Protein AF-A0A9P8LG35-F1 (afdb_monomer_lite)

InterPro domains:
  IPR000961 AGC-kinase, C-terminal [PS51285] (15-62)

pLDDT: mean 86.36, std 14.53, range [46.47, 98.0]

Radius of gyration: 21.19 Å; chains: 1; bounding box: 48×19×49 Å

Foldseek 3Di:
DQDDPNVVCPDPVNPVDPPVCVVVVVDDDPDDDDDPDPPDCPVDDDDDDVVPPPPDDPPPPD

Sequence (62 aa):
MAGGAAQIKAHPFFSGIDWDALSRCAKPGPIVPNLRHPGDARYFGSYEDPMDGPEYTDEEFD

Secondary structure (DSSP, 8-state):
---SHHHHHTSGGGTT--HHHHHTT-S--SS----SSTT--TTSPP---TTTS----GGGG-

Organism: NCBI:txid265104

Structure (mmCIF, N/CA/C/O backbone):
data_AF-A0A9P8LG35-F1
#
_entry.id   AF-A0A9P8LG35-F1
#
loop_
_atom_site.group_PDB
_atom_site.id
_atom_site.type_symbol
_atom_site.label_atom_id
_atom_site.label_alt_id
_atom_site.label_comp_id
_atom_site.label_asym_id
_atom_site.label_entity_id
_atom_site.label_seq_id
_atom_site.pdbx_PDB_ins_code
_atom_site.Cartn_x
_atom_site.Cartn_y
_atom_site.Cartn_z
_atom_site.occupancy
_atom_site.B_iso_or_equiv
_atom_site.auth_seq_id
_atom_site.auth_comp_id
_atom_site.auth_asym_id
_atom_site.auth_atom_id
_atom_site.pdbx_PDB_model_num
ATOM 1 N N . MET A 1 1 ? 0.921 -5.368 27.800 1.00 46.47 1 MET A N 1
ATOM 2 C CA . MET A 1 1 ? 2.059 -5.180 26.874 1.00 46.47 1 MET A CA 1
ATOM 3 C C . MET A 1 1 ? 1.533 -4.454 25.643 1.00 46.47 1 MET A C 1
ATOM 5 O O . MET A 1 1 ? 0.973 -5.103 24.776 1.00 46.47 1 MET A O 1
ATOM 9 N N . ALA A 1 2 ? 1.602 -3.124 25.594 1.00 58.12 2 ALA A N 1
ATOM 10 C CA . ALA A 1 2 ? 1.204 -2.362 24.405 1.00 58.12 2 ALA A CA 1
ATOM 11 C C . ALA A 1 2 ? 2.366 -1.451 23.994 1.00 58.12 2 ALA A C 1
ATOM 13 O O . ALA A 1 2 ? 2.305 -0.238 24.145 1.00 58.12 2 ALA A O 1
ATOM 14 N N . GLY A 1 3 ? 3.461 -2.076 23.563 1.00 74.75 3 GLY A N 1
ATOM 15 C CA . GLY A 1 3 ? 4.593 -1.403 22.932 1.00 74.75 3 GLY A CA 1
ATOM 16 C C . GLY A 1 3 ? 4.655 -1.778 21.452 1.00 74.75 3 GLY A C 1
ATOM 17 O O . GLY A 1 3 ? 4.256 -2.882 21.079 1.00 74.75 3 GLY A O 1
ATOM 18 N N . GLY A 1 4 ? 5.130 -0.861 20.609 1.00 86.69 4 GLY A N 1
ATOM 19 C CA . GLY A 1 4 ? 5.336 -1.089 19.174 1.00 86.69 4 GLY A CA 1
ATOM 20 C C . GLY A 1 4 ? 4.178 -0.607 18.293 1.00 86.69 4 GLY A C 1
ATOM 21 O O . GLY A 1 4 ?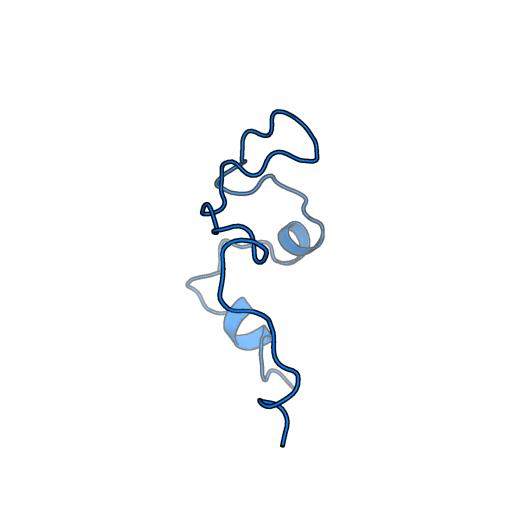 3.496 0.365 18.615 1.00 86.69 4 GLY A O 1
ATOM 22 N N . ALA A 1 5 ? 3.939 -1.288 17.166 1.00 92.50 5 ALA A N 1
ATOM 23 C CA . ALA A 1 5 ? 2.985 -0.851 16.137 1.00 92.50 5 ALA A CA 1
ATOM 24 C C . ALA A 1 5 ? 1.547 -0.631 16.652 1.00 92.50 5 ALA A C 1
ATOM 26 O O . ALA A 1 5 ? 0.810 0.172 16.085 1.00 92.50 5 ALA A O 1
ATOM 27 N N . ALA A 1 6 ? 1.149 -1.296 17.742 1.00 93.44 6 ALA A N 1
ATOM 28 C CA . ALA A 1 6 ? -0.161 -1.110 18.365 1.00 93.44 6 ALA A CA 1
ATOM 29 C C . ALA A 1 6 ? -0.406 0.338 18.833 1.00 93.44 6 ALA A C 1
ATOM 31 O O . ALA A 1 6 ? -1.517 0.840 18.684 1.00 93.44 6 ALA A O 1
ATOM 32 N N . GLN A 1 7 ? 0.624 1.033 19.335 1.00 94.38 7 GLN A N 1
ATOM 33 C CA . GLN A 1 7 ? 0.492 2.432 19.765 1.00 94.38 7 GLN A CA 1
ATOM 34 C C . GLN A 1 7 ? 0.274 3.372 18.574 1.00 94.38 7 GLN A C 1
ATOM 36 O O . GLN A 1 7 ? -0.533 4.292 18.656 1.00 94.38 7 GLN A O 1
ATOM 41 N N . ILE A 1 8 ? 0.944 3.103 17.448 1.00 94.12 8 ILE A N 1
ATOM 42 C CA . ILE A 1 8 ? 0.772 3.869 16.207 1.00 94.12 8 ILE A CA 1
ATOM 43 C C . ILE A 1 8 ? -0.648 3.670 15.674 1.00 94.12 8 ILE A C 1
ATOM 45 O O . ILE A 1 8 ? -1.341 4.644 15.395 1.00 94.12 8 ILE A O 1
ATOM 49 N N . LYS A 1 9 ? -1.112 2.416 15.601 1.00 94.88 9 LYS A N 1
ATOM 50 C CA . LYS A 1 9 ? -2.460 2.082 15.117 1.00 94.88 9 LYS A CA 1
ATOM 51 C C . LYS A 1 9 ? -3.581 2.715 15.948 1.00 94.88 9 LYS A C 1
ATOM 53 O O . LYS A 1 9 ? -4.635 3.014 15.395 1.00 94.88 9 LYS A O 1
ATOM 58 N N . ALA A 1 10 ? -3.352 2.915 17.246 1.00 95.25 10 ALA A N 1
ATOM 59 C CA . ALA A 1 10 ? -4.308 3.524 18.170 1.00 95.25 10 ALA A CA 1
ATOM 60 C C . ALA A 1 10 ? -4.271 5.068 18.194 1.00 95.25 10 ALA A C 1
ATOM 62 O O . ALA A 1 10 ? -5.102 5.684 18.862 1.00 95.25 10 ALA A O 1
ATOM 63 N N . HIS A 1 11 ? -3.320 5.713 17.510 1.00 96.81 11 HIS A N 1
ATOM 64 C CA . HIS A 1 11 ? -3.195 7.171 17.528 1.00 96.81 11 HIS A CA 1
ATOM 65 C C . HIS A 1 11 ? -4.397 7.852 16.830 1.00 96.81 11 HIS A C 1
ATOM 67 O O . HIS A 1 11 ? -4.806 7.390 15.761 1.00 96.81 11 HIS A O 1
ATOM 73 N N . PRO A 1 12 ? -4.926 8.988 17.340 1.00 98.00 12 PRO A N 1
ATOM 74 C CA . PRO A 1 12 ? -6.119 9.645 16.785 1.00 98.00 12 PRO A CA 1
ATOM 75 C C . PRO A 1 12 ? -6.049 9.979 15.290 1.00 98.00 12 PRO A C 1
ATOM 77 O O . PRO A 1 12 ? -7.064 9.907 14.598 1.00 98.00 12 PRO A O 1
ATOM 80 N N . PHE A 1 13 ? -4.851 10.283 14.779 1.00 97.69 13 PHE A N 1
ATOM 81 C CA . PHE A 1 13 ? -4.609 10.507 13.347 1.00 97.69 13 PHE A CA 1
ATOM 82 C C . PHE A 1 13 ? -5.103 9.341 12.471 1.00 97.69 13 PHE A C 1
ATOM 84 O O . PHE A 1 13 ? -5.615 9.572 11.382 1.00 97.69 13 PHE A O 1
ATOM 91 N N . PHE A 1 14 ? -5.008 8.100 12.960 1.00 97.31 14 PHE A N 1
ATOM 92 C CA . PHE A 1 14 ? -5.410 6.901 12.223 1.00 97.31 14 PHE A CA 1
ATOM 93 C C . PHE A 1 14 ? -6.784 6.346 12.635 1.00 97.31 14 PHE A C 1
ATOM 95 O O . PHE A 1 14 ? -7.131 5.233 12.250 1.00 97.31 14 PHE A O 1
ATOM 102 N N . SER A 1 15 ? -7.592 7.104 13.384 1.00 95.94 15 SER A N 1
ATOM 103 C CA . SER A 1 15 ? -8.900 6.647 13.896 1.00 95.94 15 SER A CA 1
ATOM 104 C C . SER A 1 15 ? -9.902 6.211 12.814 1.00 95.94 15 SER A C 1
ATOM 106 O O . SER A 1 15 ? -10.791 5.414 13.094 1.00 95.94 15 SER A O 1
ATOM 108 N N . GLY A 1 16 ? -9.755 6.695 11.577 1.00 95.81 16 GLY A N 1
ATOM 109 C CA . GLY A 1 16 ? -10.585 6.293 10.436 1.00 95.81 16 GLY A CA 1
ATOM 110 C C . GLY A 1 16 ? -10.125 5.022 9.710 1.00 95.81 16 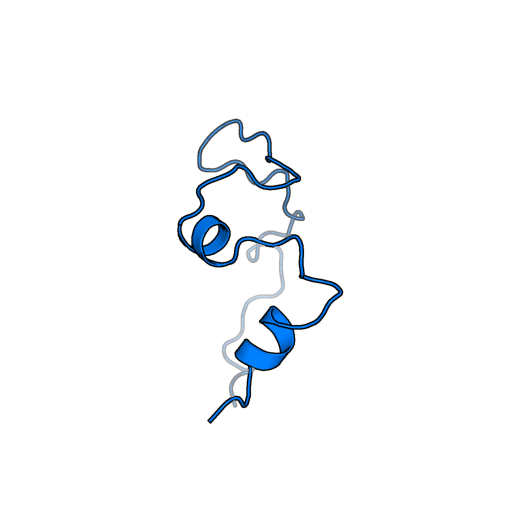GLY A C 1
ATOM 111 O O . GLY A 1 16 ? -10.786 4.602 8.760 1.00 95.81 16 GLY A O 1
ATOM 112 N N . ILE A 1 17 ? -8.995 4.423 10.103 1.00 96.06 17 ILE A N 1
ATOM 113 C CA . ILE A 1 17 ? -8.451 3.233 9.442 1.00 96.06 17 ILE A CA 1
ATOM 114 C C . ILE A 1 17 ? -8.993 1.966 10.105 1.00 96.06 17 ILE A C 1
ATOM 116 O O . ILE A 1 17 ? -8.699 1.666 11.259 1.00 96.06 17 ILE A O 1
ATOM 120 N N . ASP A 1 18 ? -9.718 1.167 9.326 1.00 96.62 18 ASP A N 1
ATOM 121 C CA . ASP A 1 18 ? -9.993 -0.231 9.653 1.00 96.62 18 ASP A CA 1
ATOM 122 C C . ASP A 1 18 ? -8.764 -1.081 9.281 1.00 96.62 18 ASP A C 1
ATOM 124 O O . ASP A 1 18 ? -8.555 -1.453 8.120 1.00 96.62 18 ASP A O 1
ATOM 128 N N . TRP A 1 19 ? -7.916 -1.345 10.277 1.00 95.88 19 TRP A N 1
ATOM 129 C CA . TRP A 1 19 ? -6.659 -2.078 10.108 1.00 95.88 19 TRP A CA 1
ATOM 130 C C . TRP A 1 19 ? -6.854 -3.533 9.667 1.00 95.88 19 TRP A C 1
ATOM 132 O O . TRP A 1 19 ? -5.996 -4.066 8.959 1.00 95.88 19 TRP A O 1
ATOM 142 N N . ASP A 1 20 ? -7.972 -4.160 10.036 1.00 96.56 20 ASP A N 1
ATOM 143 C CA . ASP A 1 20 ? -8.293 -5.530 9.632 1.00 96.56 20 ASP A CA 1
ATOM 144 C C . ASP A 1 20 ? -8.814 -5.571 8.192 1.00 96.56 20 ASP A C 1
ATOM 146 O O . ASP A 1 20 ? -8.608 -6.552 7.475 1.00 96.56 20 ASP A O 1
ATOM 150 N N . ALA A 1 21 ? -9.513 -4.526 7.736 1.00 97.12 21 ALA A N 1
ATOM 151 C CA . ALA A 1 21 ? -9.921 -4.398 6.335 1.00 97.12 21 ALA A CA 1
ATOM 152 C C . ALA A 1 21 ? -8.738 -4.123 5.417 1.00 97.12 21 ALA A C 1
ATOM 154 O O . ALA A 1 21 ? -8.690 -4.655 4.305 1.00 97.12 21 ALA A O 1
ATOM 155 N N . LEU A 1 22 ? -7.789 -3.320 5.893 1.00 96.19 22 LEU A N 1
ATOM 156 C CA . LEU A 1 22 ? -6.561 -3.030 5.171 1.00 96.19 22 LEU A CA 1
ATOM 157 C C . LEU A 1 22 ? -5.706 -4.293 4.994 1.00 96.19 22 LEU A C 1
ATOM 159 O O . LEU A 1 22 ? -5.247 -4.554 3.887 1.00 96.19 22 LEU A O 1
ATOM 163 N N . SER A 1 23 ? -5.536 -5.100 6.049 1.00 96.19 23 SER A N 1
ATOM 164 C CA . SER A 1 23 ? -4.694 -6.307 6.003 1.00 96.19 23 SER A CA 1
ATOM 165 C C . SER A 1 23 ? -5.217 -7.377 5.041 1.00 96.19 23 SER A C 1
ATOM 167 O O . SER A 1 23 ? -4.428 -8.051 4.385 1.00 96.19 23 SER A O 1
ATOM 169 N N . ARG A 1 24 ? -6.544 -7.501 4.914 1.00 97.50 24 ARG A N 1
ATOM 170 C CA . ARG A 1 24 ? -7.197 -8.415 3.962 1.00 97.50 24 ARG A CA 1
ATOM 171 C C . ARG A 1 24 ? -7.424 -7.804 2.573 1.00 97.50 24 ARG A C 1
ATOM 173 O O . ARG A 1 24 ? -8.138 -8.399 1.772 1.00 97.50 24 ARG A O 1
ATOM 180 N N . CYS A 1 25 ? -6.882 -6.610 2.306 1.00 95.38 25 CYS A N 1
ATOM 181 C CA . CYS A 1 25 ? -7.058 -5.867 1.053 1.00 95.38 25 CYS A CA 1
ATOM 182 C C . CYS A 1 25 ? -8.536 -5.716 0.630 1.00 95.38 25 CYS A C 1
ATOM 184 O O . CYS A 1 25 ? -8.871 -5.827 -0.547 1.00 95.38 25 CYS A O 1
ATOM 186 N N . ALA A 1 26 ? -9.444 -5.472 1.586 1.00 97.12 26 ALA A N 1
ATOM 187 C CA . ALA A 1 26 ? -10.894 -5.496 1.339 1.00 97.12 26 ALA A CA 1
ATOM 188 C C . ALA A 1 26 ? -11.419 -4.352 0.458 1.00 97.12 26 ALA A C 1
ATOM 190 O O . ALA A 1 26 ? -12.543 -4.425 -0.037 1.00 97.12 26 ALA A O 1
ATOM 191 N N . LYS A 1 27 ? -10.660 -3.261 0.325 1.00 94.50 27 LYS A N 1
ATOM 192 C CA . LYS A 1 27 ? -11.039 -2.065 -0.434 1.00 94.50 27 LYS A CA 1
ATOM 193 C C . LYS A 1 27 ? -9.888 -1.673 -1.363 1.00 94.50 27 LYS A C 1
ATOM 195 O O . LYS A 1 27 ? -8.733 -1.876 -0.984 1.00 94.50 27 LYS A O 1
ATOM 200 N N . PRO A 1 28 ? -10.175 -1.099 -2.546 1.00 94.81 28 PRO A N 1
ATOM 201 C CA . PRO A 1 28 ? -9.130 -0.558 -3.403 1.00 94.81 28 PRO A CA 1
ATOM 202 C C . PRO A 1 28 ? -8.364 0.553 -2.680 1.00 94.81 28 PRO A C 1
ATOM 204 O O . PRO A 1 28 ? -8.923 1.284 -1.857 1.00 94.81 28 PRO A O 1
ATOM 207 N N . GLY A 1 29 ? -7.077 0.671 -3.002 1.00 93.38 29 GLY A N 1
ATOM 208 C CA . GLY A 1 29 ? -6.255 1.778 -2.534 1.00 93.38 29 GLY A CA 1
ATOM 209 C C . GLY A 1 29 ? -6.740 3.126 -3.083 1.00 93.38 29 GLY A C 1
ATOM 210 O O . GLY A 1 29 ? -7.520 3.170 -4.036 1.00 93.38 29 GLY A O 1
ATOM 211 N N . PRO A 1 30 ? -6.258 4.243 -2.517 1.00 95.06 30 PRO A N 1
ATOM 212 C CA . PRO A 1 30 ? -6.633 5.585 -2.967 1.00 95.06 30 PRO A CA 1
ATOM 213 C C . PRO A 1 30 ? -6.213 5.871 -4.415 1.00 95.06 30 PRO A C 1
ATOM 215 O O . PRO A 1 30 ? -6.842 6.677 -5.094 1.00 95.06 30 PRO A O 1
ATOM 218 N N . ILE A 1 31 ? -5.158 5.207 -4.890 1.00 96.56 31 ILE A N 1
ATOM 219 C CA . ILE A 1 31 ? -4.690 5.261 -6.271 1.00 96.56 31 ILE A CA 1
ATOM 220 C C . ILE A 1 31 ? -4.671 3.829 -6.788 1.00 96.56 31 ILE A C 1
ATOM 222 O O . ILE A 1 31 ? -3.960 2.979 -6.252 1.00 96.56 31 ILE A O 1
ATOM 226 N N . VAL A 1 32 ? -5.452 3.570 -7.833 1.00 95.75 32 VAL A N 1
ATOM 227 C CA . VAL A 1 32 ? -5.444 2.294 -8.549 1.00 95.75 32 VAL A CA 1
ATOM 228 C C . VAL A 1 32 ? -4.662 2.501 -9.849 1.00 95.75 32 VAL A C 1
ATOM 230 O O . VAL A 1 32 ? -5.125 3.259 -10.705 1.00 95.75 32 VAL A O 1
ATOM 233 N N . PRO A 1 33 ? -3.469 1.897 -10.009 1.00 95.25 33 PRO A N 1
ATOM 234 C CA . PRO A 1 33 ? -2.680 2.054 -11.225 1.00 95.25 33 PRO A CA 1
ATOM 235 C C . PRO A 1 33 ? -3.392 1.401 -12.412 1.00 95.25 33 PRO A C 1
ATOM 237 O O . PRO A 1 33 ? -3.966 0.318 -12.295 1.00 95.25 33 PRO A O 1
ATOM 240 N N . ASN A 1 34 ? -3.333 2.049 -13.573 1.00 96.00 34 ASN A N 1
ATOM 241 C CA . ASN A 1 34 ? -3.878 1.493 -14.805 1.00 96.00 34 ASN A CA 1
ATOM 242 C C . ASN A 1 34 ? -2.794 0.668 -15.510 1.00 96.00 34 ASN A C 1
ATOM 244 O O . ASN A 1 34 ? -1.886 1.234 -16.122 1.00 96.00 34 ASN A O 1
ATOM 248 N N . LEU A 1 35 ? -2.890 -0.657 -15.392 1.00 96.00 35 LEU A N 1
ATOM 249 C CA . LEU A 1 35 ? -1.976 -1.612 -16.015 1.00 96.00 35 LEU A CA 1
ATOM 250 C C . LEU A 1 35 ? -2.558 -2.119 -17.336 1.00 96.00 35 LEU A C 1
ATOM 252 O O . LEU A 1 35 ? -3.708 -2.555 -17.386 1.00 96.00 35 LEU A O 1
ATOM 256 N N . ARG A 1 36 ? -1.752 -2.123 -18.400 1.00 96.56 36 ARG A N 1
ATOM 257 C CA . ARG A 1 36 ? -2.159 -2.685 -19.702 1.00 96.56 36 ARG A CA 1
ATOM 258 C C . ARG A 1 36 ? -1.983 -4.201 -19.781 1.00 96.56 36 ARG A C 1
ATOM 260 O O . ARG A 1 36 ? -2.711 -4.862 -20.513 1.00 96.56 36 ARG A O 1
ATOM 267 N N . HIS A 1 37 ? -0.996 -4.732 -19.064 1.00 96.69 37 HIS A N 1
ATOM 268 C CA . HIS A 1 37 ? -0.639 -6.150 -19.015 1.00 96.69 37 HIS A CA 1
ATOM 269 C C . HIS A 1 37 ? 0.238 -6.437 -17.778 1.00 96.69 37 HIS A C 1
ATOM 271 O O . HIS A 1 37 ? 0.761 -5.492 -17.185 1.00 96.69 37 HIS A O 1
ATOM 277 N N . PRO A 1 38 ? 0.463 -7.712 -17.396 1.00 97.00 38 PRO A N 1
ATOM 278 C CA . PRO A 1 38 ? 1.248 -8.060 -16.203 1.00 97.00 38 PRO A CA 1
ATOM 279 C C . PRO A 1 38 ? 2.684 -7.507 -16.174 1.00 97.00 38 PRO A C 1
ATOM 281 O O . PRO A 1 38 ? 3.202 -7.241 -15.099 1.00 97.00 38 PRO A O 1
ATOM 284 N N . GLY A 1 39 ? 3.314 -7.302 -17.338 1.00 95.88 39 GLY A N 1
ATOM 285 C CA . GLY A 1 39 ? 4.657 -6.708 -17.457 1.00 95.88 39 GLY A CA 1
ATOM 286 C C . GLY A 1 39 ? 4.707 -5.186 -17.673 1.00 95.88 39 GLY A C 1
ATOM 287 O O . GLY A 1 39 ? 5.673 -4.699 -18.248 1.00 95.88 39 GLY A O 1
ATOM 288 N N . ASP A 1 40 ? 3.648 -4.430 -17.360 1.00 96.81 40 ASP A N 1
ATOM 289 C CA . ASP A 1 40 ? 3.611 -2.977 -17.609 1.00 96.81 40 ASP A CA 1
ATOM 290 C C . ASP A 1 40 ? 4.479 -2.214 -16.593 1.00 96.81 40 ASP A C 1
ATOM 292 O O . ASP A 1 40 ? 4.145 -2.140 -15.411 1.00 96.81 40 ASP A O 1
ATOM 296 N N . ALA A 1 41 ? 5.584 -1.626 -17.061 1.00 95.00 41 ALA A N 1
ATOM 297 C CA . ALA A 1 41 ? 6.566 -0.929 -16.229 1.00 95.00 41 ALA A CA 1
ATOM 298 C C . ALA A 1 41 ? 6.440 0.610 -16.256 1.00 95.00 41 ALA A C 1
ATOM 300 O O . ALA A 1 41 ? 7.335 1.312 -15.796 1.00 95.00 41 ALA A O 1
ATOM 301 N N . ARG A 1 42 ? 5.330 1.171 -16.762 1.00 94.69 42 ARG A N 1
ATOM 302 C CA . ARG A 1 42 ? 5.169 2.631 -16.974 1.00 94.69 42 ARG A CA 1
ATOM 303 C C . ARG A 1 42 ? 5.299 3.521 -15.732 1.00 94.69 42 ARG A C 1
ATOM 305 O O . ARG A 1 42 ? 5.447 4.729 -15.874 1.00 94.69 42 ARG A O 1
ATOM 312 N N . TYR A 1 43 ? 5.129 2.951 -14.540 1.00 95.88 43 TYR A N 1
ATOM 313 C CA . TYR A 1 43 ? 5.204 3.669 -13.263 1.00 95.88 43 TYR A CA 1
ATOM 314 C C . TYR A 1 43 ? 6.600 3.589 -12.623 1.00 95.88 43 TYR A C 1
ATOM 316 O O . TYR A 1 43 ? 6.794 4.110 -11.527 1.00 95.88 43 TYR A O 1
ATOM 324 N N . PHE A 1 44 ? 7.559 2.952 -13.299 1.00 94.62 44 PHE A N 1
ATOM 325 C CA . PHE A 1 44 ? 8.963 2.891 -12.906 1.00 94.62 44 PHE A CA 1
ATOM 326 C C . PHE A 1 44 ? 9.801 3.837 -13.775 1.00 94.62 44 PHE A C 1
ATOM 328 O O . PHE A 1 44 ? 9.400 4.215 -14.877 1.00 94.62 44 PHE A O 1
ATOM 335 N N . GLY A 1 45 ? 10.973 4.226 -13.270 1.00 91.06 45 GLY A N 1
ATOM 336 C CA . GLY A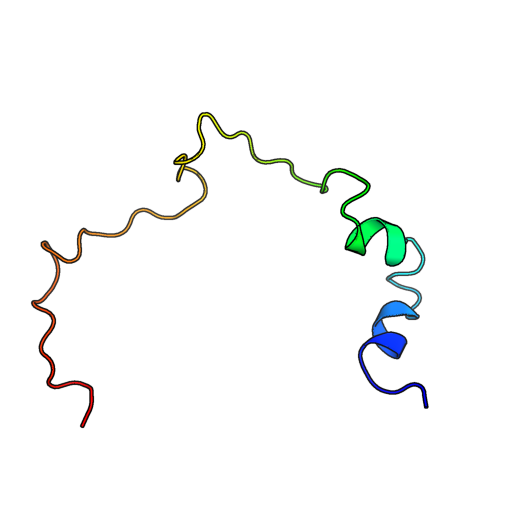 1 45 ? 11.973 4.931 -14.070 1.00 91.06 45 GLY A CA 1
ATOM 337 C C . GLY A 1 45 ? 12.556 4.029 -15.160 1.00 91.06 45 GLY A C 1
ATOM 338 O O . GLY A 1 45 ? 12.542 2.805 -15.038 1.00 91.06 45 GLY A O 1
ATOM 339 N N . SER A 1 46 ? 13.068 4.638 -16.230 1.00 89.44 46 SER A N 1
ATOM 340 C CA . SER A 1 46 ? 13.914 3.930 -17.194 1.00 89.44 46 SER A CA 1
ATOM 341 C C . SER A 1 46 ? 15.334 3.863 -16.645 1.00 89.44 46 SER A C 1
ATOM 343 O O . SER A 1 46 ? 15.855 4.873 -16.175 1.00 89.44 46 SER A O 1
ATOM 345 N N . TYR A 1 47 ? 15.928 2.679 -16.703 1.00 85.56 47 TYR A N 1
ATOM 346 C CA . TYR A 1 47 ? 17.328 2.450 -16.373 1.00 85.56 47 TYR A CA 1
ATOM 347 C C . TYR A 1 47 ? 18.067 2.114 -17.663 1.00 85.56 47 TYR A C 1
ATOM 349 O O . TYR A 1 47 ? 17.476 1.523 -18.570 1.00 85.56 47 TYR A O 1
ATOM 357 N N . GLU A 1 48 ? 19.329 2.524 -17.746 1.00 82.50 48 GLU A N 1
ATOM 358 C CA . GLU A 1 48 ? 20.227 2.047 -18.795 1.00 82.50 48 GLU A CA 1
ATOM 359 C C . GLU A 1 48 ? 20.372 0.531 -18.659 1.00 82.50 48 GLU A C 1
ATOM 361 O O . GLU A 1 48 ? 20.313 -0.011 -17.548 1.00 82.50 48 GLU A O 1
ATOM 366 N N . ASP A 1 49 ? 20.495 -0.160 -19.791 1.00 78.00 49 ASP A N 1
ATOM 367 C CA . ASP A 1 49 ? 20.767 -1.589 -19.756 1.00 78.00 49 ASP A CA 1
ATOM 368 C C . ASP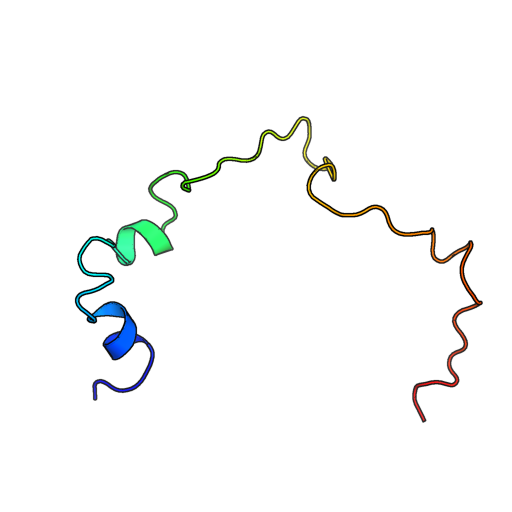 A 1 49 ? 22.128 -1.777 -19.062 1.00 78.00 49 ASP A C 1
ATOM 370 O O . ASP A 1 49 ? 23.077 -1.074 -19.414 1.00 78.00 49 ASP A O 1
ATOM 374 N N . PRO A 1 50 ? 22.273 -2.677 -18.075 1.00 67.94 50 PRO A N 1
ATOM 375 C CA . PRO A 1 50 ? 23.583 -2.993 -17.507 1.00 67.94 50 PRO A CA 1
ATOM 376 C C . PRO A 1 50 ? 24.619 -3.403 -18.568 1.00 67.94 50 PRO A C 1
ATOM 378 O O . PRO A 1 50 ? 25.811 -3.293 -18.302 1.00 67.94 50 PRO A O 1
ATOM 381 N N . MET A 1 51 ? 24.192 -3.820 -19.768 1.00 64.31 51 MET A N 1
ATOM 382 C CA . MET A 1 51 ? 25.078 -4.058 -20.916 1.00 64.31 51 MET A CA 1
ATOM 383 C C . MET A 1 51 ? 25.672 -2.782 -21.541 1.00 64.31 51 MET A C 1
ATOM 385 O O . MET A 1 51 ? 26.690 -2.868 -22.224 1.00 64.31 51 MET A O 1
ATOM 389 N N . ASP A 1 52 ? 25.049 -1.625 -21.312 1.00 67.56 52 ASP A N 1
ATOM 390 C CA . ASP A 1 52 ? 25.518 -0.303 -21.747 1.00 67.56 52 ASP A CA 1
ATOM 391 C C . ASP A 1 52 ? 26.260 0.454 -20.617 1.00 67.56 52 ASP A C 1
ATOM 393 O O . ASP A 1 52 ? 26.806 1.536 -20.843 1.00 67.56 52 ASP A O 1
ATOM 397 N N . GLY A 1 53 ? 26.288 -0.113 -19.402 1.00 63.31 53 GLY A N 1
ATOM 398 C CA . GLY A 1 53 ? 26.998 0.408 -18.230 1.00 63.31 53 GLY A CA 1
ATOM 399 C C . GLY A 1 53 ? 28.442 -0.105 -18.109 1.00 63.31 53 GLY A C 1
ATOM 400 O O . GLY A 1 53 ? 28.879 -0.936 -18.907 1.00 63.31 53 GLY A O 1
ATOM 401 N N . PRO A 1 54 ? 29.226 0.377 -17.122 1.00 64.25 54 PRO A N 1
ATOM 402 C CA . PRO A 1 54 ? 30.538 -0.202 -16.847 1.00 64.25 54 PRO A CA 1
ATOM 403 C C . PRO A 1 54 ? 30.389 -1.695 -16.527 1.00 64.25 54 PRO A C 1
ATOM 405 O O . PRO A 1 54 ? 29.472 -2.088 -15.806 1.00 64.25 54 PRO A O 1
ATOM 408 N N . GLU A 1 55 ? 31.291 -2.511 -17.078 1.00 68.19 55 GLU A N 1
ATOM 409 C CA . GLU A 1 55 ? 31.346 -3.951 -16.823 1.00 68.19 55 GLU A CA 1
ATOM 410 C C . GLU A 1 55 ? 31.317 -4.199 -15.310 1.00 68.19 55 GLU A C 1
ATOM 412 O O . GLU A 1 55 ? 32.089 -3.599 -14.560 1.00 68.19 55 G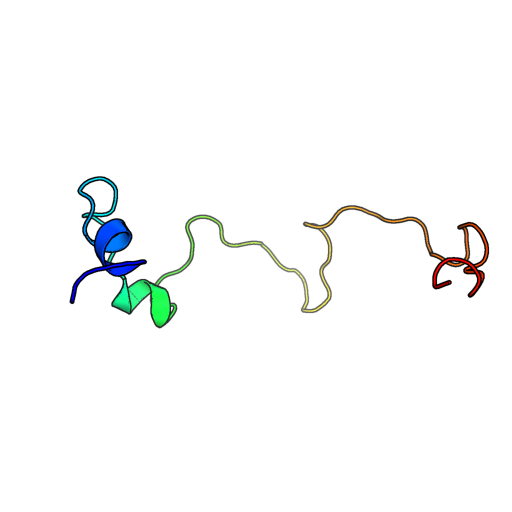LU A O 1
ATOM 417 N N . TYR A 1 56 ? 30.401 -5.057 -14.858 1.00 63.78 56 TYR A N 1
ATOM 418 C CA . TYR A 1 56 ? 30.339 -5.465 -13.460 1.00 63.78 56 TYR A CA 1
ATOM 419 C C . TYR A 1 56 ? 31.626 -6.239 -13.153 1.00 63.78 56 TYR A C 1
ATOM 421 O O . TYR A 1 56 ? 31.782 -7.377 -13.596 1.00 63.78 56 TYR A O 1
ATOM 429 N N . THR A 1 57 ? 32.574 -5.619 -12.453 1.00 66.81 57 THR A N 1
ATOM 430 C CA . THR A 1 57 ? 33.755 -6.318 -11.949 1.00 66.81 57 THR A CA 1
ATOM 431 C C . THR A 1 57 ? 33.447 -6.848 -10.553 1.00 66.81 57 THR A C 1
ATOM 433 O O . THR A 1 57 ? 32.892 -6.146 -9.709 1.00 66.81 57 THR A O 1
ATOM 436 N N . ASP A 1 58 ? 33.812 -8.102 -10.287 1.00 68.94 58 ASP A N 1
ATOM 437 C CA . ASP A 1 58 ? 33.638 -8.759 -8.980 1.00 68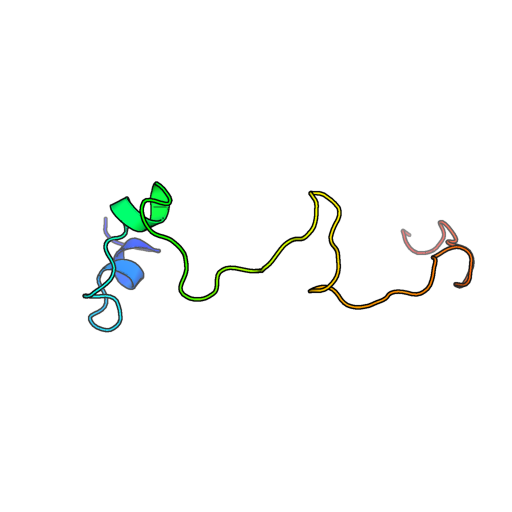.94 58 ASP A CA 1
ATOM 438 C C . ASP A 1 58 ? 34.521 -8.143 -7.862 1.00 68.94 58 ASP A C 1
ATOM 440 O O . ASP A 1 58 ? 34.621 -8.688 -6.766 1.00 68.94 58 ASP A O 1
ATOM 444 N N . GLU A 1 59 ? 35.179 -7.009 -8.122 1.00 65.06 59 GLU A N 1
ATOM 445 C CA . GLU A 1 59 ? 36.213 -6.400 -7.276 1.00 65.06 59 GLU A CA 1
ATOM 446 C C . GLU A 1 59 ? 35.654 -5.528 -6.132 1.00 65.06 59 GLU A C 1
ATOM 448 O O . GLU A 1 59 ? 36.398 -5.161 -5.229 1.00 65.06 59 GLU A O 1
ATOM 453 N N . GLU A 1 60 ? 34.355 -5.208 -6.124 1.00 60.53 60 GLU A N 1
ATOM 454 C CA . GLU A 1 60 ? 33.721 -4.329 -5.116 1.00 60.53 60 GLU A CA 1
ATOM 455 C C . GLU A 1 60 ? 33.236 -5.071 -3.842 1.00 60.53 60 GLU A C 1
ATOM 457 O O . GLU A 1 60 ? 32.567 -4.478 -2.994 1.00 60.53 60 GLU A O 1
ATOM 462 N N . PHE A 1 61 ? 33.548 -6.365 -3.689 1.00 58.81 61 PHE A N 1
ATOM 463 C CA . PHE A 1 61 ? 33.144 -7.197 -2.538 1.00 58.81 61 PHE A CA 1
ATOM 464 C C . PHE A 1 61 ? 34.319 -7.698 -1.670 1.00 58.81 61 PHE A C 1
ATOM 466 O O . PHE A 1 61 ? 34.198 -8.762 -1.056 1.00 58.81 61 PHE A O 1
ATOM 473 N N . ASP A 1 62 ? 35.423 -6.947 -1.594 1.00 51.28 62 ASP A N 1
ATOM 474 C CA . ASP A 1 62 ? 36.565 -7.220 -0.692 1.00 51.28 62 ASP A CA 1
ATOM 475 C C . ASP A 1 62 ? 36.591 -6.278 0.533 1.00 51.28 62 ASP A C 1
ATOM 477 O O . ASP A 1 62 ? 36.398 -5.049 0.361 1.00 51.28 62 ASP A O 1
#